Protein AF-A0A537RTJ3-F1 (afdb_monomer_lite)

Radius of gyration: 30.46 Å; chains: 1; bounding box: 44×110×59 Å

Sequence (152 aa):
MSVANNRLYDLPRIATVGRLAALASLPNLMLVGCVVVVVWLVFVPLSALLYNAFTEDTGFGPGALSLDNFIEAYSSWHIPGLLWNSVVFALGTALATF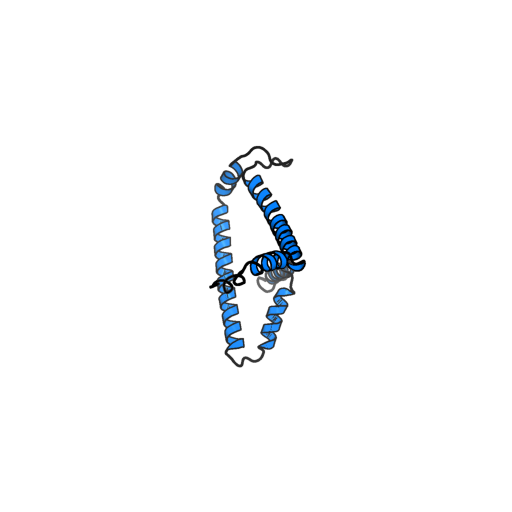VMGALVAWVVERTDAPGASLFHVMSLLSFAVPGLLMAMAWIFVFSPNIGWGNAA

Foldseek 3Di:
DDDDDDDDPPDPPPVVVVVVVVCVDPVNVVVVVVVVVVCCVVVVVVVVVVQQCQFDCPVVDGHDGHNVSVVVQVVDPCNVVVVVVVVCVVVVCVVVCCVVVVVLVCCLPVHPDPCSVVVVVVVVVVVVDDPVVVVVVVCQCCPCPRHPVPPD

pLDDT: mean 84.17, std 13.13, range [45.69, 98.25]

Secondary structure (DSSP, 8-state):
-----S-S---TTSHHHHHHHHHT-HHHHHHHHHHHHHHHHHHHHHHHHHHHHTEEE-SSSEEEE-SHHHHHHHH-TTHHHHHHHHHHHHHHHHHHHHHHHHHHHHHHHHS--TTHHHHHHHHHHHHHS-HHHHHHHHHHHT-TTT-SSS--

Structure (mmCIF, N/CA/C/O backbone):
data_AF-A0A537RTJ3-F1
#
_entry.id   AF-A0A537RTJ3-F1
#
loop_
_atom_site.group_PDB
_atom_site.id
_atom_site.type_symbol
_atom_site.label_atom_id
_atom_site.label_alt_id
_atom_site.label_comp_id
_atom_site.label_asym_id
_atom_site.label_entity_id
_atom_site.label_seq_id
_atom_site.pdbx_PDB_ins_code
_atom_site.Cartn_x
_atom_site.Cartn_y
_atom_site.Cartn_z
_atom_site.occupancy
_atom_site.B_iso_or_equiv
_atom_site.auth_seq_id
_atom_site.auth_comp_id
_atom_site.auth_asym_id
_atom_site.auth_atom_id
_atom_site.pdbx_PDB_model_num
ATOM 1 N N . MET A 1 1 ? -13.315 -80.757 -13.008 1.00 45.69 1 MET A N 1
ATOM 2 C CA . MET A 1 1 ? -12.483 -79.951 -13.932 1.00 45.69 1 MET A CA 1
ATOM 3 C C . MET A 1 1 ? -13.212 -78.649 -14.229 1.00 45.69 1 MET A C 1
ATOM 5 O O . MET A 1 1 ? -14.428 -78.696 -14.314 1.00 45.69 1 MET A O 1
ATOM 9 N N . SER A 1 2 ? -12.461 -77.549 -14.393 1.00 53.38 2 SER A N 1
ATOM 10 C CA . SER A 1 2 ? -12.899 -76.148 -14.587 1.00 53.38 2 SER A CA 1
ATOM 11 C C . SER A 1 2 ? -13.331 -75.470 -13.277 1.00 53.38 2 SER A C 1
ATOM 13 O O . SER A 1 2 ? -14.463 -75.611 -12.850 1.00 53.38 2 SER A O 1
ATOM 15 N N . VAL A 1 3 ? -12.473 -74.839 -12.467 1.00 65.31 3 VAL A N 1
ATOM 16 C CA . VAL A 1 3 ? -11.397 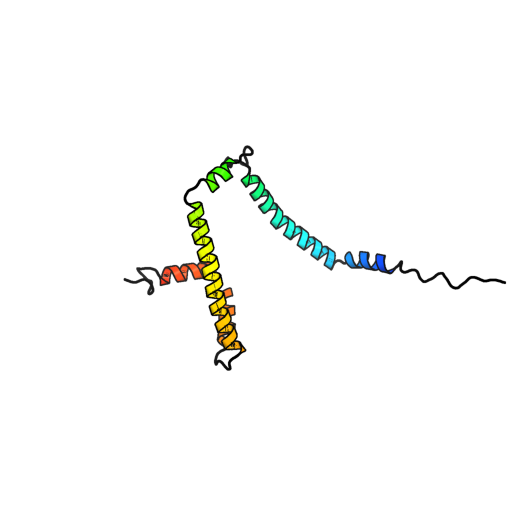-73.861 -12.738 1.00 65.31 3 VAL A CA 1
ATOM 17 C C . VAL A 1 3 ? -11.859 -72.743 -13.674 1.00 65.31 3 VAL A C 1
ATOM 19 O O . VAL A 1 3 ? -12.246 -73.007 -14.806 1.00 65.31 3 VAL A O 1
ATOM 22 N N . ALA A 1 4 ? -11.730 -71.515 -13.162 1.00 59.03 4 ALA A N 1
ATOM 23 C CA . ALA A 1 4 ? -11.862 -70.217 -13.823 1.00 59.03 4 ALA A CA 1
ATOM 24 C C . ALA A 1 4 ? -13.282 -69.655 -13.994 1.00 59.03 4 ALA A C 1
ATOM 26 O O . ALA A 1 4 ? -13.846 -69.706 -15.076 1.00 59.03 4 ALA A O 1
ATOM 27 N N . ASN A 1 5 ? -13.796 -68.981 -12.957 1.00 55.38 5 ASN A N 1
ATOM 28 C CA . ASN A 1 5 ? -14.427 -67.675 -13.188 1.00 55.38 5 ASN A CA 1
ATOM 29 C C . ASN A 1 5 ? -14.552 -66.852 -11.898 1.00 55.38 5 ASN A C 1
ATOM 31 O O . ASN A 1 5 ? -15.635 -66.661 -11.363 1.00 55.38 5 ASN A O 1
ATOM 35 N N . ASN A 1 6 ? -13.418 -66.392 -11.360 1.00 61.72 6 ASN A N 1
ATOM 36 C CA . ASN A 1 6 ? -13.421 -65.515 -10.183 1.00 61.72 6 ASN A CA 1
ATOM 37 C C . ASN A 1 6 ? -12.391 -64.372 -10.261 1.00 61.72 6 ASN A C 1
ATOM 39 O O . ASN A 1 6 ? -11.818 -64.010 -9.241 1.00 61.72 6 ASN A O 1
ATOM 43 N N . ARG A 1 7 ? -12.075 -63.838 -11.456 1.00 58.97 7 ARG A N 1
ATOM 44 C CA . ARG A 1 7 ? -11.031 -62.794 -11.611 1.00 58.97 7 ARG A CA 1
ATOM 45 C C . ARG A 1 7 ? -11.235 -61.784 -12.760 1.00 58.97 7 ARG A C 1
ATOM 47 O O . ARG A 1 7 ? -10.269 -61.499 -13.461 1.00 58.97 7 ARG A O 1
ATOM 54 N N . LEU A 1 8 ? -12.435 -61.247 -13.012 1.00 56.88 8 LEU A N 1
ATOM 55 C CA . LEU A 1 8 ? -12.611 -60.329 -14.162 1.00 56.88 8 LEU A CA 1
ATOM 56 C C . LEU A 1 8 ? -13.332 -58.990 -13.924 1.00 56.88 8 LEU A C 1
ATOM 58 O O . LEU A 1 8 ? -13.595 -58.303 -14.906 1.00 56.88 8 LEU A O 1
ATOM 62 N N . TYR A 1 9 ? -13.586 -58.536 -12.689 1.00 56.56 9 TYR A N 1
ATOM 63 C CA . TYR A 1 9 ? -14.259 -57.228 -12.504 1.00 56.56 9 TYR A CA 1
ATOM 64 C C . TYR A 1 9 ? -13.628 -56.260 -11.496 1.00 56.56 9 TYR A C 1
ATOM 66 O O . TYR A 1 9 ? -14.143 -55.156 -11.338 1.00 56.56 9 TYR A O 1
ATOM 74 N N . ASP A 1 10 ? -12.467 -56.578 -10.918 1.00 56.66 10 ASP A N 1
ATOM 75 C CA . ASP A 1 10 ? -11.647 -55.599 -10.184 1.00 56.66 10 ASP A CA 1
ATOM 76 C C . ASP A 1 10 ? -10.911 -54.652 -11.155 1.00 56.66 10 ASP A C 1
ATOM 78 O O . ASP A 1 10 ? -9.684 -54.545 -11.152 1.00 56.66 10 ASP A O 1
ATOM 82 N N . LEU A 1 11 ? -11.643 -53.978 -12.049 1.00 58.09 11 LEU A N 1
ATOM 83 C CA . LEU A 1 11 ? -11.075 -52.992 -12.968 1.00 58.09 11 LEU A CA 1
ATOM 84 C C . LEU A 1 11 ? -11.397 -51.567 -12.494 1.00 58.09 11 LEU A C 1
ATOM 86 O O . LEU A 1 11 ? -12.448 -51.027 -12.846 1.00 58.09 11 LEU A O 1
ATOM 90 N N . PRO A 1 12 ? -10.465 -50.881 -11.804 1.00 57.75 12 PRO A N 1
ATOM 91 C CA . PRO A 1 12 ? -10.572 -49.458 -11.473 1.00 57.75 12 PRO A CA 1
ATOM 92 C C . PRO A 1 12 ? -10.339 -48.561 -12.709 1.00 57.75 12 PRO A C 1
ATOM 94 O O . PRO A 1 12 ? -9.652 -47.546 -12.639 1.00 57.75 12 PRO A O 1
ATOM 97 N N . ARG A 1 13 ? -10.874 -48.930 -13.881 1.00 55.88 13 ARG A N 1
ATOM 98 C CA . ARG A 1 13 ? -10.638 -48.223 -15.156 1.00 55.88 13 ARG A CA 1
ATOM 99 C C . ARG A 1 13 ? -11.669 -47.131 -15.466 1.00 55.88 13 ARG A C 1
ATOM 101 O O . ARG A 1 13 ? -11.423 -46.316 -16.347 1.00 55.88 13 ARG A O 1
ATOM 108 N N . ILE A 1 14 ? -12.782 -47.069 -14.730 1.00 55.03 14 ILE A N 1
ATOM 109 C CA . ILE A 1 14 ? -13.884 -46.119 -14.993 1.00 55.03 14 ILE A CA 1
ATOM 110 C C . ILE A 1 14 ? -13.754 -44.821 -14.166 1.00 55.03 14 ILE A C 1
ATOM 112 O O . ILE A 1 14 ? -14.278 -43.777 -14.547 1.00 55.03 14 ILE A O 1
ATOM 116 N N . ALA A 1 15 ? -12.989 -44.833 -13.069 1.00 56.81 15 ALA A N 1
ATOM 117 C CA . ALA A 1 15 ? -12.853 -43.668 -12.188 1.00 56.81 15 ALA A CA 1
ATOM 118 C C . ALA A 1 15 ? -12.040 -42.513 -12.814 1.00 56.81 15 ALA A C 1
ATOM 120 O O . ALA A 1 15 ? -12.298 -41.342 -12.533 1.00 56.81 15 ALA A O 1
ATOM 121 N N . THR A 1 16 ? -11.070 -42.817 -13.681 1.00 57.44 16 THR A N 1
ATOM 122 C CA . THR A 1 16 ? -10.165 -41.810 -14.265 1.00 57.44 16 THR A CA 1
ATOM 123 C C . THR A 1 16 ? -10.837 -40.990 -15.369 1.00 57.44 16 THR A C 1
ATOM 125 O O . THR A 1 16 ? -10.643 -39.778 -15.441 1.00 57.44 16 THR A O 1
ATOM 128 N N . VAL A 1 17 ? -11.684 -41.623 -16.190 1.00 56.59 17 VAL A N 1
ATOM 129 C CA . VAL A 1 17 ? -12.424 -40.951 -17.276 1.00 56.59 17 VAL A CA 1
ATOM 130 C C . VAL A 1 17 ? -13.491 -40.013 -16.706 1.00 56.59 17 VAL A C 1
ATOM 132 O O . VAL A 1 17 ? -13.614 -38.876 -17.158 1.00 56.59 17 VAL A O 1
ATOM 135 N N . GLY A 1 18 ? -14.189 -40.436 -15.645 1.00 57.91 18 GLY A N 1
ATOM 136 C CA . GLY A 1 18 ? -15.152 -39.587 -14.936 1.00 57.91 18 GLY A CA 1
ATOM 137 C C . GLY A 1 18 ? -14.508 -38.359 -14.286 1.00 57.91 18 GLY A C 1
ATOM 138 O O . GLY A 1 18 ? -15.098 -37.285 -14.297 1.00 57.91 18 GLY A O 1
ATOM 139 N N . ARG A 1 19 ? -13.269 -38.476 -13.786 1.00 57.81 19 ARG A N 1
ATOM 140 C CA . ARG A 1 19 ? -12.515 -37.346 -13.218 1.00 57.81 19 ARG A CA 1
ATOM 141 C C . ARG A 1 19 ? -12.079 -36.329 -14.273 1.00 57.81 19 ARG A C 1
ATOM 143 O O . ARG A 1 19 ? -12.241 -35.141 -14.037 1.00 57.81 19 ARG A O 1
ATOM 150 N N . LEU A 1 20 ? -11.579 -36.762 -15.431 1.00 59.03 20 LEU A N 1
ATOM 151 C CA . LEU A 1 20 ? -11.186 -35.851 -16.520 1.00 59.03 20 LEU A CA 1
ATOM 152 C C . LEU A 1 20 ? -12.396 -35.148 -17.160 1.00 59.03 20 LEU A C 1
ATOM 154 O O . LEU A 1 20 ? -12.327 -33.959 -17.458 1.00 59.03 20 LEU A O 1
ATOM 158 N N . ALA A 1 21 ? -13.528 -35.845 -17.296 1.00 60.06 21 ALA A N 1
ATOM 159 C CA . ALA A 1 21 ? -14.779 -35.246 -17.763 1.00 60.06 21 ALA A CA 1
ATOM 160 C C . ALA A 1 21 ? -15.402 -34.291 -16.725 1.00 60.06 21 ALA A C 1
ATOM 162 O O . ALA A 1 21 ? -15.913 -33.237 -17.092 1.00 60.06 21 ALA A O 1
ATOM 163 N N . ALA A 1 22 ? -15.306 -34.606 -15.427 1.00 59.38 22 ALA A N 1
ATOM 164 C CA . ALA A 1 22 ? -15.715 -33.700 -14.350 1.00 59.38 22 ALA A CA 1
ATOM 165 C C . ALA A 1 22 ? -14.810 -32.455 -14.250 1.00 59.38 22 ALA A C 1
ATOM 167 O O . ALA A 1 22 ? -15.288 -31.363 -13.929 1.00 59.38 22 ALA A O 1
ATOM 168 N N . LEU A 1 23 ? -13.517 -32.592 -14.574 1.00 58.12 23 LEU A N 1
ATOM 169 C CA . LEU A 1 23 ? -12.586 -31.468 -14.705 1.00 58.12 23 LEU A CA 1
ATOM 170 C C . LEU A 1 23 ? -12.954 -30.552 -15.882 1.00 58.12 23 LEU A C 1
ATOM 172 O O . LEU A 1 23 ? -12.803 -29.343 -15.748 1.00 58.12 23 LEU A O 1
ATOM 176 N N . ALA A 1 24 ? -13.511 -31.093 -16.969 1.00 65.00 24 ALA A N 1
ATOM 177 C CA . ALA A 1 24 ? -14.029 -30.344 -18.120 1.00 65.00 24 ALA A CA 1
ATOM 178 C C . ALA A 1 24 ? -15.501 -29.901 -17.965 1.00 65.00 24 ALA A C 1
ATOM 180 O O . ALA A 1 24 ? -16.210 -29.700 -18.952 1.00 65.00 24 ALA A O 1
ATOM 181 N N . SER A 1 25 ? -15.985 -29.753 -16.730 1.00 80.19 25 SER A N 1
ATOM 182 C CA . SER A 1 25 ? -17.299 -29.161 -16.477 1.00 80.19 25 SER A CA 1
ATOM 183 C C . SER A 1 25 ? -17.326 -27.687 -16.919 1.00 80.19 25 SER A C 1
ATOM 185 O O . SER A 1 25 ? -16.338 -26.967 -16.777 1.00 80.19 25 SER A O 1
ATOM 187 N N . LEU A 1 26 ? -18.467 -27.220 -17.447 1.00 78.00 26 LEU A N 1
ATOM 188 C CA . LEU A 1 26 ? -18.688 -25.815 -17.835 1.00 78.00 26 LEU A CA 1
ATOM 189 C C . LEU A 1 26 ? -18.173 -24.784 -16.803 1.00 78.00 26 LEU A C 1
ATOM 191 O O . LEU A 1 26 ? -17.469 -23.863 -17.219 1.00 78.00 26 LEU A O 1
ATOM 195 N N . PRO A 1 27 ? -18.429 -24.922 -15.483 1.00 84.12 27 PRO A N 1
ATOM 196 C CA . PRO A 1 27 ? -17.885 -23.992 -14.491 1.00 84.12 27 PRO A CA 1
ATOM 197 C C . PRO A 1 27 ? -16.351 -23.986 -14.428 1.00 84.12 27 PRO A C 1
ATOM 199 O O . PRO A 1 27 ? -15.756 -22.919 -14.291 1.00 84.12 27 PRO A O 1
ATOM 202 N N . ASN A 1 28 ? -15.692 -25.137 -14.586 1.00 85.94 28 ASN A N 1
ATOM 203 C CA . ASN A 1 28 ? -14.230 -25.201 -14.596 1.00 85.94 28 ASN A CA 1
ATOM 204 C C . ASN A 1 28 ? -13.643 -24.551 -15.853 1.00 85.94 28 ASN A C 1
ATOM 206 O O . ASN A 1 28 ? -12.622 -23.877 -15.764 1.00 85.94 28 ASN A O 1
ATOM 210 N N . LEU A 1 29 ? -14.298 -24.696 -17.009 1.00 88.00 29 LEU A N 1
ATOM 211 C CA . LEU A 1 29 ? -13.884 -24.017 -18.242 1.00 88.00 29 LEU A CA 1
ATOM 212 C C . LEU A 1 29 ? -14.014 -22.493 -18.124 1.00 88.00 29 LEU A C 1
ATOM 214 O O . LEU A 1 29 ? -13.111 -21.772 -18.544 1.00 88.00 29 LEU A O 1
ATOM 218 N N . MET A 1 30 ? -15.093 -22.001 -17.507 1.00 90.38 30 MET A N 1
ATOM 219 C CA . MET A 1 30 ? -15.256 -20.570 -17.224 1.00 90.38 30 MET A CA 1
ATOM 220 C C . MET A 1 30 ? -14.181 -20.064 -16.260 1.00 90.38 30 MET A C 1
ATOM 222 O O . MET A 1 30 ? -13.587 -19.018 -16.506 1.00 90.38 30 MET A O 1
ATOM 226 N N . LEU A 1 31 ? -13.882 -20.822 -15.201 1.00 92.56 31 LEU A N 1
ATOM 227 C CA . LEU A 1 31 ? -12.837 -20.468 -14.242 1.00 92.56 31 LEU A CA 1
ATOM 228 C C . LEU A 1 31 ? -11.457 -20.420 -14.907 1.00 92.56 31 LEU A C 1
ATOM 230 O O . LEU A 1 31 ? -10.727 -19.451 -14.715 1.00 92.56 31 LEU A O 1
ATOM 234 N N . VAL A 1 32 ? -11.121 -21.412 -15.735 1.00 93.94 32 VAL A N 1
ATOM 235 C CA . VAL A 1 32 ? -9.875 -21.418 -16.516 1.00 93.94 32 VAL A CA 1
ATOM 236 C C . VAL A 1 32 ? -9.824 -20.217 -17.461 1.00 93.94 32 VAL A C 1
ATOM 238 O O . VAL A 1 32 ? -8.801 -19.541 -17.510 1.00 93.94 32 VAL A O 1
ATOM 241 N N . GLY A 1 33 ? -10.922 -19.895 -18.150 1.00 94.88 33 GLY A N 1
ATOM 242 C CA . GLY A 1 33 ? -11.018 -18.703 -18.995 1.00 94.88 33 GLY A CA 1
ATOM 243 C C . GLY A 1 33 ? -10.755 -17.407 -18.222 1.00 94.88 33 GLY A C 1
ATOM 244 O O . GLY A 1 33 ? -9.924 -16.603 -18.641 1.00 94.88 33 GLY A O 1
ATOM 245 N N . CYS A 1 34 ? -11.388 -17.231 -17.058 1.00 95.31 34 CYS A N 1
ATOM 246 C CA . CYS A 1 34 ? -11.155 -16.081 -16.181 1.00 95.31 34 CYS A CA 1
ATOM 247 C C . CYS A 1 34 ? -9.692 -15.988 -15.736 1.00 95.31 34 CYS A C 1
ATOM 249 O O . CYS A 1 34 ? -9.099 -14.914 -15.802 1.00 95.31 34 CYS A O 1
ATOM 251 N N . VAL A 1 35 ? -9.089 -17.107 -15.323 1.00 95.94 35 VAL A N 1
ATOM 252 C CA . VAL A 1 35 ? -7.676 -17.148 -14.923 1.00 95.94 35 VAL A CA 1
ATOM 253 C C . VAL A 1 35 ? -6.772 -16.768 -16.093 1.00 95.94 35 VAL A C 1
ATOM 255 O O . VAL A 1 35 ? -5.875 -15.953 -15.910 1.00 95.94 35 VAL A O 1
ATOM 258 N N . VAL A 1 36 ? -7.023 -17.285 -17.298 1.00 96.56 36 VAL A N 1
ATOM 259 C CA . VAL A 1 36 ? -6.243 -16.940 -18.498 1.00 96.56 36 VAL A CA 1
ATOM 260 C C . VAL A 1 36 ? -6.334 -15.448 -18.807 1.00 96.56 36 VAL A C 1
ATOM 262 O O . VAL A 1 36 ? -5.307 -14.826 -19.063 1.00 96.56 36 VAL A O 1
ATOM 265 N N . VAL A 1 37 ? -7.529 -14.853 -18.738 1.00 96.88 37 VAL A N 1
ATOM 266 C CA . VAL A 1 37 ? -7.712 -13.410 -18.962 1.00 96.88 37 VAL A CA 1
ATOM 267 C C . VAL A 1 37 ? -6.971 -12.591 -17.906 1.00 96.88 37 VAL A C 1
ATOM 269 O O . VAL A 1 37 ? -6.260 -11.656 -18.258 1.00 96.88 37 VAL A O 1
ATOM 272 N N . VAL A 1 38 ? -7.081 -12.953 -16.625 1.00 96.75 38 VAL A N 1
ATOM 273 C CA . VAL A 1 38 ? -6.364 -12.268 -15.534 1.00 96.75 38 VAL A CA 1
ATOM 274 C C . VAL A 1 38 ? -4.853 -12.369 -15.726 1.00 96.75 38 VAL A C 1
ATOM 276 O O . VAL A 1 38 ? -4.154 -11.362 -15.646 1.00 96.75 38 VAL A O 1
ATOM 279 N N . VAL A 1 39 ? -4.345 -13.566 -16.027 1.00 96.56 39 VAL A N 1
ATOM 280 C CA . VAL A 1 39 ? -2.920 -13.791 -16.300 1.00 96.56 39 VAL A CA 1
ATOM 281 C C . VAL A 1 39 ? -2.473 -12.945 -17.485 1.00 96.56 39 VAL A C 1
ATOM 283 O O . VAL A 1 39 ? -1.447 -12.282 -17.390 1.00 96.56 39 VAL A O 1
ATOM 286 N N . TRP A 1 40 ? -3.248 -12.904 -18.568 1.00 96.50 40 TRP A N 1
ATOM 287 C CA . TRP A 1 40 ? -2.940 -12.093 -19.743 1.00 96.50 40 TRP A CA 1
ATOM 288 C C . TRP A 1 40 ? -2.894 -10.592 -19.416 1.00 96.50 40 TRP A C 1
ATOM 290 O O . TRP A 1 40 ? -1.919 -9.924 -19.760 1.00 96.50 40 TRP A O 1
ATOM 300 N N . LEU A 1 41 ? -3.881 -10.078 -18.675 1.00 96.44 41 LEU A N 1
ATOM 301 C CA . LEU A 1 41 ? -3.937 -8.675 -18.246 1.00 96.44 41 LEU A CA 1
ATOM 302 C C . LEU A 1 41 ? -2.762 -8.270 -17.349 1.00 96.44 41 LEU A C 1
ATOM 304 O O . LEU A 1 41 ? -2.384 -7.104 -17.345 1.00 96.44 41 LEU A O 1
ATOM 308 N N . VAL A 1 42 ? -2.186 -9.210 -16.599 1.00 96.19 42 VAL A N 1
ATOM 309 C CA . VAL A 1 42 ? -1.005 -8.969 -15.758 1.00 96.19 42 VAL A CA 1
ATOM 310 C C . VAL A 1 42 ? 0.288 -9.113 -16.562 1.00 96.19 42 VAL A C 1
ATOM 312 O O . VAL A 1 42 ? 1.176 -8.269 -16.471 1.00 96.19 42 VAL A O 1
ATOM 315 N N . PHE A 1 43 ? 0.410 -10.160 -17.377 1.00 96.19 43 PHE A N 1
ATOM 316 C CA . PHE A 1 43 ? 1.646 -10.454 -18.101 1.00 96.19 43 PHE A CA 1
ATOM 317 C C . PHE A 1 43 ? 1.957 -9.440 -19.196 1.00 96.19 43 PHE A C 1
ATOM 319 O O . PHE A 1 43 ? 3.124 -9.104 -19.378 1.00 96.19 43 PHE A O 1
ATOM 326 N N . VAL A 1 44 ? 0.949 -8.934 -19.910 1.00 94.62 44 VAL A N 1
ATOM 327 C CA . VAL A 1 44 ? 1.159 -7.946 -20.979 1.00 94.62 44 VAL A CA 1
ATOM 328 C C . VAL A 1 44 ? 1.868 -6.684 -20.461 1.00 94.62 44 VAL A C 1
ATOM 330 O O . VAL A 1 44 ? 2.967 -6.405 -20.946 1.00 94.62 44 VAL A O 1
ATOM 333 N N . PRO A 1 45 ? 1.347 -5.944 -19.462 1.00 94.19 45 PRO A N 1
ATOM 334 C CA . PRO A 1 45 ? 2.018 -4.743 -18.969 1.00 94.19 45 PRO A CA 1
ATOM 335 C C . PRO A 1 45 ? 3.352 -5.049 -18.285 1.00 94.19 45 PRO A C 1
ATOM 337 O O . PRO A 1 45 ? 4.287 -4.269 -18.431 1.00 94.19 45 PRO A O 1
ATOM 340 N N . LEU A 1 46 ? 3.490 -6.188 -17.594 1.00 94.69 46 LEU A N 1
ATOM 341 C CA . LEU A 1 46 ? 4.772 -6.581 -16.998 1.00 94.69 46 LEU A CA 1
ATOM 342 C C . LEU A 1 46 ? 5.838 -6.866 -18.059 1.00 94.69 46 LEU A C 1
ATOM 344 O O . LEU A 1 46 ? 6.983 -6.452 -17.899 1.00 94.69 46 LEU A O 1
ATOM 348 N N . SER A 1 47 ? 5.469 -7.537 -19.152 1.00 92.06 47 SER A N 1
ATOM 349 C CA . SER A 1 47 ? 6.384 -7.792 -20.266 1.00 92.06 47 SER A CA 1
ATOM 350 C C . SER A 1 47 ? 6.790 -6.498 -20.970 1.00 92.06 47 SER A C 1
ATOM 352 O O . SER A 1 47 ? 7.966 -6.323 -21.274 1.00 92.06 47 SER A O 1
ATOM 354 N N . ALA A 1 48 ? 5.854 -5.560 -21.146 1.00 89.19 48 ALA A N 1
ATOM 355 C CA . ALA A 1 48 ? 6.142 -4.240 -21.690 1.00 89.19 48 ALA A CA 1
ATOM 356 C C . ALA A 1 48 ? 7.070 -3.444 -20.762 1.00 89.19 48 ALA A C 1
ATOM 358 O O . ALA A 1 48 ? 8.036 -2.851 -21.228 1.00 89.19 48 ALA A O 1
ATOM 359 N N . LEU A 1 49 ? 6.826 -3.460 -19.449 1.00 90.25 49 LEU A N 1
ATOM 360 C CA . LEU A 1 49 ? 7.686 -2.803 -18.463 1.00 90.25 49 LEU A CA 1
ATOM 361 C C . LEU A 1 49 ? 9.101 -3.388 -18.479 1.00 90.25 49 LEU A C 1
ATOM 363 O O . LEU A 1 49 ? 10.071 -2.637 -18.503 1.00 90.25 49 LEU A O 1
ATOM 367 N N . LEU A 1 50 ? 9.223 -4.717 -18.525 1.00 90.00 50 LEU A N 1
ATOM 368 C CA . LEU A 1 50 ? 10.517 -5.391 -18.598 1.00 90.00 50 LEU A CA 1
ATOM 369 C C . LEU A 1 50 ? 11.250 -5.062 -19.902 1.00 90.00 50 LEU A C 1
ATOM 371 O O . LEU A 1 50 ? 12.441 -4.784 -19.876 1.00 90.00 50 LEU A O 1
ATOM 375 N N . TYR A 1 51 ? 10.546 -5.067 -21.032 1.00 88.38 51 TYR A N 1
ATOM 376 C CA . TYR A 1 51 ? 11.131 -4.749 -22.331 1.00 88.38 51 TYR A CA 1
ATOM 377 C C . TYR A 1 51 ? 11.621 -3.296 -22.402 1.00 88.38 51 TYR A C 1
ATOM 379 O O . TYR A 1 51 ? 12.751 -3.049 -22.822 1.00 88.38 51 TYR A O 1
ATOM 387 N N . ASN A 1 52 ? 10.817 -2.346 -21.915 1.00 87.12 52 ASN A N 1
ATOM 388 C CA . ASN A 1 52 ? 11.202 -0.936 -21.851 1.00 87.12 52 ASN A CA 1
ATOM 389 C C . ASN A 1 52 ? 12.361 -0.691 -20.875 1.00 87.12 52 ASN A C 1
ATOM 391 O O . ASN A 1 52 ? 13.173 0.191 -21.118 1.00 87.12 52 ASN A O 1
ATOM 395 N N . ALA A 1 53 ? 12.508 -1.491 -19.814 1.00 87.62 53 ALA A N 1
ATOM 396 C CA . ALA A 1 53 ? 13.641 -1.350 -18.898 1.00 87.62 53 ALA A CA 1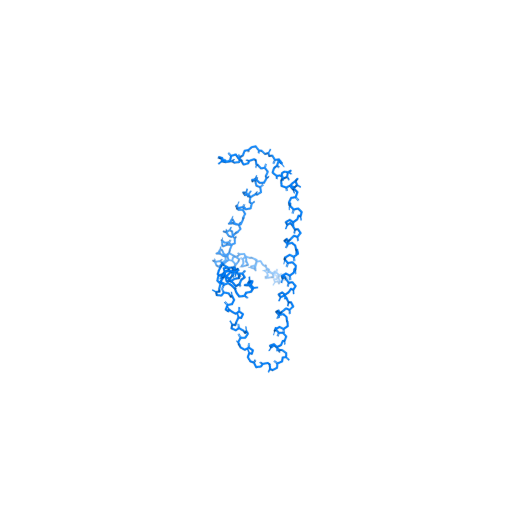
ATOM 397 C C . ALA A 1 53 ? 15.000 -1.523 -19.605 1.00 87.62 53 ALA A C 1
ATOM 399 O O . ALA A 1 53 ? 15.961 -0.842 -19.258 1.00 87.62 53 ALA A O 1
ATOM 400 N N . PHE A 1 54 ? 15.067 -2.395 -20.617 1.00 89.00 54 PHE A N 1
ATOM 401 C CA . PHE A 1 54 ? 16.280 -2.667 -21.399 1.00 89.00 54 PHE A CA 1
ATOM 402 C C . PHE A 1 54 ? 16.350 -1.910 -22.724 1.00 89.00 54 PHE A C 1
ATOM 404 O O . PHE A 1 54 ? 17.237 -2.198 -23.521 1.00 89.00 54 PHE A O 1
ATOM 411 N N . THR A 1 55 ? 15.422 -0.998 -23.001 1.00 86.38 55 THR A N 1
ATOM 412 C CA . THR A 1 55 ? 15.347 -0.325 -24.299 1.00 86.38 55 THR A CA 1
ATOM 413 C C . THR A 1 55 ? 15.375 1.187 -24.116 1.00 86.38 55 THR A C 1
ATOM 415 O O . THR A 1 55 ? 14.770 1.711 -23.185 1.00 86.38 55 THR A O 1
ATOM 418 N N . GLU A 1 56 ? 16.076 1.900 -24.994 1.00 81.19 56 GLU A N 1
ATOM 419 C CA . GLU A 1 56 ? 16.052 3.366 -24.990 1.00 81.19 56 GLU A CA 1
ATOM 420 C C . GLU A 1 56 ? 14.654 3.887 -25.339 1.00 81.19 56 GLU A C 1
ATOM 422 O O . GLU A 1 56 ? 14.030 3.431 -26.304 1.00 81.19 56 GLU A O 1
ATOM 427 N N . ASP A 1 57 ? 14.166 4.864 -24.574 1.00 77.06 57 ASP A N 1
ATOM 428 C CA . ASP A 1 57 ? 12.919 5.551 -24.899 1.00 77.06 57 ASP A CA 1
ATOM 429 C C . ASP A 1 57 ? 13.198 6.674 -25.903 1.00 77.06 57 ASP A C 1
ATOM 431 O O . ASP A 1 57 ? 13.724 7.735 -25.565 1.00 77.06 57 ASP A O 1
ATOM 435 N N . THR A 1 58 ? 12.861 6.430 -27.169 1.00 73.88 58 THR A N 1
ATOM 436 C CA . THR A 1 58 ? 13.046 7.418 -28.243 1.00 73.88 58 THR A CA 1
ATOM 437 C C . THR A 1 58 ? 11.828 8.331 -28.427 1.00 73.88 58 THR A C 1
ATOM 439 O O . THR A 1 58 ? 11.799 9.138 -29.357 1.00 73.88 58 THR A O 1
ATOM 442 N N . GLY A 1 59 ? 10.783 8.197 -27.597 1.00 69.81 59 GLY A N 1
ATOM 443 C CA . GLY A 1 59 ? 9.519 8.941 -27.706 1.00 69.81 59 GLY A CA 1
ATOM 444 C C . GLY A 1 59 ? 8.607 8.511 -28.868 1.00 69.81 59 GLY A C 1
ATOM 445 O O . GLY A 1 59 ? 7.399 8.727 -28.810 1.00 69.81 59 GLY A O 1
ATOM 446 N N . PHE A 1 60 ? 9.151 7.856 -29.900 1.00 72.25 60 PHE A N 1
ATOM 447 C CA . PHE A 1 60 ? 8.402 7.248 -31.014 1.00 72.25 60 PHE A CA 1
ATOM 448 C C . PHE A 1 60 ? 8.288 5.722 -30.904 1.00 72.25 60 PHE A C 1
ATOM 450 O O . PHE A 1 60 ? 7.614 5.085 -31.716 1.00 72.25 60 PHE A O 1
ATOM 457 N N . GLY A 1 61 ? 8.934 5.137 -29.898 1.00 70.88 61 GLY A N 1
ATOM 458 C CA . GLY A 1 61 ? 8.914 3.715 -29.612 1.00 70.88 61 GLY A CA 1
ATOM 459 C C . GLY A 1 61 ? 10.207 3.231 -28.953 1.00 70.88 61 GLY A C 1
ATOM 460 O O . GLY A 1 61 ? 11.131 4.018 -28.726 1.00 70.88 61 GLY A O 1
ATOM 461 N N . PRO A 1 62 ? 10.276 1.926 -28.660 1.00 73.81 62 PRO A N 1
ATOM 462 C CA . PRO A 1 62 ? 11.458 1.294 -28.092 1.00 73.81 62 PRO A CA 1
ATOM 463 C C . PRO A 1 62 ? 12.616 1.341 -29.107 1.00 73.81 62 PRO A C 1
ATOM 465 O O . PRO A 1 62 ? 12.484 0.834 -30.222 1.00 73.81 62 PRO A O 1
ATOM 468 N N . GLY A 1 63 ? 13.716 1.999 -28.738 1.00 76.19 63 GLY A N 1
ATOM 469 C CA . GLY A 1 63 ? 14.954 2.106 -29.512 1.00 76.19 63 GLY A CA 1
ATOM 470 C C . GLY A 1 63 ? 15.861 0.873 -29.421 1.00 76.19 63 GLY A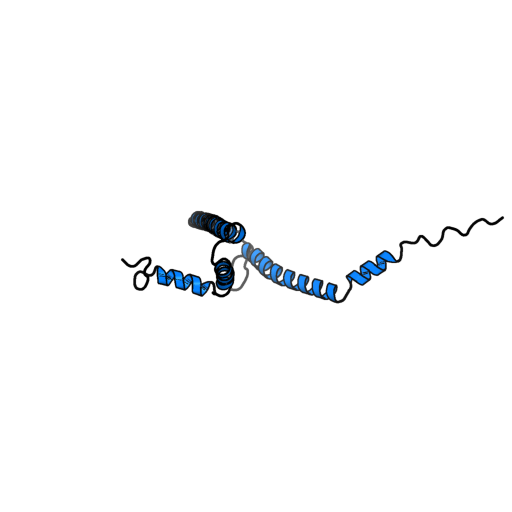 C 1
ATOM 471 O O . GLY A 1 63 ? 15.406 -0.271 -29.418 1.00 76.19 63 GLY A O 1
ATOM 472 N N . ALA A 1 64 ? 17.177 1.093 -29.392 1.00 82.31 64 ALA A N 1
ATOM 473 C CA . ALA A 1 64 ? 18.148 0.013 -29.227 1.00 82.31 64 ALA A CA 1
ATOM 474 C C . ALA A 1 64 ? 18.115 -0.556 -27.799 1.00 82.31 64 ALA A C 1
ATOM 476 O O . ALA A 1 64 ? 17.726 0.128 -26.850 1.00 82.31 64 ALA A O 1
ATOM 477 N N . LEU A 1 65 ? 18.548 -1.813 -27.646 1.00 84.31 65 LEU A N 1
ATOM 478 C CA . LEU A 1 65 ? 18.751 -2.388 -26.320 1.00 84.31 65 LEU A CA 1
ATOM 479 C C . LEU A 1 65 ? 19.913 -1.663 -25.629 1.00 84.31 65 LEU A C 1
ATOM 481 O O . LEU A 1 65 ? 21.033 -1.683 -26.140 1.00 84.31 65 LEU A O 1
ATOM 485 N N . SER A 1 66 ? 19.646 -1.062 -24.471 1.00 85.06 66 SER A N 1
ATOM 486 C CA . SER A 1 66 ? 20.617 -0.309 -23.679 1.00 85.06 66 SER A CA 1
ATOM 487 C C . SER A 1 66 ? 20.464 -0.597 -22.184 1.00 85.06 66 SER A C 1
ATOM 489 O O . SER A 1 66 ? 19.388 -0.931 -21.685 1.00 85.06 66 SER A O 1
ATOM 491 N N . LEU A 1 67 ? 21.576 -0.473 -21.459 1.00 85.56 67 LEU A N 1
ATOM 492 C CA . LEU A 1 67 ? 21.628 -0.535 -19.995 1.00 85.56 67 LEU A CA 1
ATOM 493 C C . LEU A 1 67 ? 21.683 0.859 -19.357 1.00 85.56 67 LEU A C 1
ATOM 495 O O . LEU A 1 67 ? 21.740 0.964 -18.130 1.00 85.56 67 LEU A O 1
ATOM 499 N N . ASP A 1 68 ? 21.635 1.917 -20.166 1.00 84.25 68 ASP A N 1
ATOM 500 C CA . ASP A 1 68 ? 21.778 3.296 -19.701 1.00 84.25 68 ASP A CA 1
ATOM 501 C C . ASP A 1 68 ? 20.661 3.689 -18.731 1.00 84.25 68 ASP A C 1
ATOM 503 O O . ASP A 1 68 ? 20.943 4.327 -17.721 1.00 84.25 68 ASP A O 1
ATOM 507 N N . ASN A 1 69 ? 19.439 3.179 -18.928 1.00 84.50 69 ASN A N 1
ATOM 508 C CA . ASN A 1 69 ? 18.323 3.352 -17.990 1.00 84.50 69 ASN A CA 1
ATOM 509 C C . ASN A 1 69 ? 18.675 2.886 -16.565 1.00 84.50 69 ASN A C 1
ATOM 511 O O . ASN A 1 69 ? 18.304 3.527 -15.584 1.00 84.50 69 ASN A O 1
ATOM 515 N N . PHE A 1 70 ? 19.403 1.771 -16.428 1.00 84.94 70 PHE A N 1
ATOM 516 C CA . PHE A 1 70 ? 19.831 1.265 -15.121 1.00 84.94 70 PHE A CA 1
ATOM 517 C C . PHE A 1 70 ? 20.965 2.112 -14.546 1.00 84.94 70 PHE A C 1
ATOM 519 O O . PHE A 1 70 ? 20.961 2.420 -13.356 1.00 84.94 70 PHE A O 1
ATOM 526 N N . ILE A 1 71 ? 21.933 2.507 -15.376 1.00 85.44 71 ILE A N 1
ATOM 527 C CA . ILE A 1 71 ? 23.054 3.344 -14.937 1.00 85.44 71 ILE A CA 1
ATOM 528 C C . ILE A 1 71 ? 22.535 4.700 -14.463 1.00 85.44 71 ILE A C 1
ATOM 530 O O . ILE A 1 71 ? 22.906 5.133 -13.376 1.00 85.44 71 ILE A O 1
ATOM 534 N N . GLU A 1 72 ? 21.648 5.343 -15.213 1.00 84.56 72 GLU A N 1
ATOM 535 C CA . GLU A 1 72 ? 21.024 6.612 -14.841 1.00 84.56 72 GLU A CA 1
ATOM 536 C C . GLU A 1 72 ? 20.179 6.467 -13.570 1.00 84.56 72 GLU A C 1
ATOM 538 O O . GLU A 1 72 ? 20.343 7.244 -12.622 1.00 84.56 72 GLU A O 1
ATOM 543 N N . ALA A 1 73 ? 19.348 5.421 -13.496 1.00 83.00 73 ALA A N 1
ATOM 544 C CA . ALA A 1 73 ? 18.526 5.155 -12.322 1.00 83.00 73 ALA A CA 1
ATOM 545 C C . ALA A 1 73 ? 19.369 4.941 -11.059 1.00 83.00 73 ALA A C 1
ATOM 547 O O . ALA A 1 73 ? 19.035 5.487 -10.017 1.00 83.00 73 ALA A O 1
ATOM 548 N N . TYR A 1 74 ? 20.467 4.187 -11.111 1.00 83.25 74 TYR A N 1
ATOM 549 C CA . TYR A 1 74 ? 21.257 3.874 -9.912 1.00 83.25 74 TYR A CA 1
ATOM 550 C C . TYR A 1 74 ? 22.409 4.850 -9.633 1.00 83.25 74 TYR A C 1
ATOM 552 O O . TYR A 1 74 ? 22.907 4.880 -8.509 1.00 83.25 74 TYR A O 1
ATOM 560 N N . SER A 1 75 ? 22.812 5.677 -10.602 1.00 85.81 75 SER A N 1
ATOM 561 C CA . SER A 1 75 ? 23.828 6.727 -10.402 1.00 85.81 75 SER A CA 1
ATOM 562 C C . SER A 1 75 ? 23.242 8.021 -9.831 1.00 85.81 75 SER A C 1
ATOM 564 O O . SER A 1 75 ? 23.986 8.905 -9.404 1.00 85.81 75 SER A O 1
ATOM 566 N N . SER A 1 76 ? 21.913 8.153 -9.801 1.00 82.94 76 SER A N 1
ATOM 567 C CA . SER A 1 76 ? 21.247 9.321 -9.230 1.00 82.94 76 SER A CA 1
ATOM 568 C C . SER A 1 76 ? 21.406 9.383 -7.707 1.00 82.94 76 SER A C 1
ATOM 570 O O . SER A 1 76 ? 20.957 8.509 -6.964 1.00 82.94 76 SER A O 1
ATOM 572 N N . TRP A 1 77 ? 21.981 10.488 -7.226 1.00 82.88 77 TRP A N 1
ATOM 573 C CA . TRP A 1 77 ? 22.217 10.758 -5.802 1.00 82.88 77 TRP A CA 1
ATOM 574 C C . TRP A 1 77 ? 20.942 10.752 -4.935 1.00 82.88 77 TRP A C 1
ATOM 576 O O . TRP A 1 77 ? 21.002 10.520 -3.729 1.00 82.88 77 TRP A O 1
ATOM 586 N N . HIS A 1 78 ? 19.770 10.986 -5.530 1.00 84.56 78 HIS A N 1
ATOM 587 C CA . HIS A 1 78 ? 18.504 11.090 -4.795 1.00 84.56 78 HIS A CA 1
ATOM 588 C C . HIS A 1 78 ? 17.891 9.731 -4.436 1.00 84.56 78 HIS A C 1
ATOM 590 O O . HIS A 1 78 ? 17.102 9.637 -3.495 1.00 84.56 78 HIS A O 1
ATOM 596 N N . ILE A 1 79 ? 18.242 8.672 -5.166 1.00 87.25 79 ILE A N 1
ATOM 597 C CA . ILE A 1 79 ? 17.570 7.370 -5.073 1.00 87.25 79 ILE A CA 1
ATOM 598 C C . ILE A 1 79 ? 17.748 6.707 -3.703 1.00 87.25 79 ILE A C 1
ATOM 600 O O . ILE A 1 79 ? 16.740 6.281 -3.137 1.00 87.25 79 ILE A O 1
ATOM 604 N N . PRO A 1 80 ? 18.947 6.688 -3.087 1.00 87.00 80 PRO A N 1
ATOM 605 C CA . PRO A 1 80 ? 19.105 6.150 -1.737 1.00 87.00 80 PRO A CA 1
ATOM 606 C C . PRO A 1 80 ? 18.235 6.868 -0.695 1.00 87.00 80 PRO A C 1
ATOM 608 O O . PRO A 1 80 ? 17.631 6.217 0.156 1.00 87.00 80 PRO A O 1
ATOM 611 N N . GLY A 1 81 ? 18.119 8.199 -0.783 1.00 90.06 81 GLY A N 1
ATOM 612 C CA . GLY A 1 81 ? 17.282 8.992 0.124 1.00 90.06 81 GLY A CA 1
ATOM 613 C C . GLY A 1 81 ? 15.788 8.711 -0.050 1.00 90.06 81 GLY A C 1
ATOM 614 O O . GLY A 1 81 ? 15.066 8.546 0.932 1.00 90.06 81 GLY A O 1
ATOM 615 N N . LEU A 1 82 ? 15.325 8.588 -1.297 1.00 91.50 82 LEU A N 1
ATOM 616 C CA . LEU A 1 82 ? 13.936 8.237 -1.612 1.00 91.50 82 LEU A CA 1
ATOM 617 C C . LEU A 1 82 ? 13.579 6.823 -1.139 1.00 91.50 82 LEU A C 1
ATOM 619 O O . LEU A 1 82 ? 12.506 6.616 -0.562 1.00 91.50 82 LEU A O 1
ATOM 623 N N . LEU A 1 83 ? 14.486 5.861 -1.335 1.00 92.56 83 LEU A N 1
ATOM 624 C CA . LEU A 1 83 ? 14.320 4.491 -0.850 1.00 92.56 83 LEU A CA 1
ATOM 625 C C . LEU A 1 83 ? 14.247 4.457 0.675 1.00 92.56 83 LEU A C 1
ATOM 627 O O . LEU A 1 83 ? 13.338 3.841 1.227 1.00 92.56 83 LEU A O 1
ATOM 631 N N . TRP A 1 84 ? 15.151 5.164 1.355 1.00 94.88 84 TRP A N 1
ATOM 632 C CA . TRP A 1 84 ? 15.146 5.240 2.812 1.00 94.88 84 TRP A CA 1
ATOM 633 C C . TRP A 1 84 ? 13.847 5.841 3.353 1.00 94.88 84 TRP A C 1
ATOM 635 O O . TRP A 1 84 ? 13.208 5.241 4.217 1.00 94.88 84 TRP A O 1
ATOM 645 N N . ASN A 1 85 ? 13.401 6.968 2.795 1.00 95.75 85 ASN A N 1
ATOM 646 C CA . ASN A 1 85 ? 12.136 7.591 3.183 1.00 95.75 85 ASN A CA 1
ATOM 647 C C . ASN A 1 85 ? 10.951 6.643 2.981 1.00 95.75 85 ASN A C 1
ATOM 649 O O . ASN A 1 85 ? 10.093 6.546 3.854 1.00 95.75 85 ASN A O 1
ATOM 653 N N . SER A 1 86 ? 10.923 5.906 1.869 1.00 96.31 86 SER A N 1
ATOM 654 C CA . SER A 1 86 ? 9.859 4.941 1.573 1.00 96.31 86 SER A CA 1
ATOM 655 C C . SER A 1 86 ? 9.850 3.775 2.560 1.00 96.31 86 SER A C 1
ATOM 657 O O . SER A 1 86 ? 8.788 3.390 3.044 1.00 96.31 86 SER A O 1
ATOM 659 N N . VAL A 1 87 ? 11.024 3.236 2.903 1.00 97.25 87 VAL A N 1
ATOM 660 C CA . VAL A 1 87 ? 11.162 2.145 3.882 1.00 97.25 87 VAL A CA 1
ATOM 661 C C . VAL A 1 87 ? 10.732 2.605 5.270 1.00 97.25 87 VAL A C 1
ATOM 663 O O . VAL A 1 87 ? 9.921 1.938 5.911 1.00 97.25 87 VAL A O 1
ATOM 666 N N . VAL A 1 88 ? 11.231 3.755 5.726 1.00 97.81 88 VAL A N 1
ATOM 667 C CA . VAL A 1 88 ? 10.871 4.319 7.034 1.00 97.81 88 VAL A CA 1
ATOM 668 C C . VAL A 1 88 ? 9.377 4.622 7.093 1.00 97.81 88 VAL A C 1
ATOM 670 O O . VAL A 1 88 ? 8.725 4.280 8.078 1.00 97.81 88 VAL A O 1
ATOM 673 N N . PHE A 1 89 ? 8.814 5.198 6.032 1.00 97.00 89 PHE A N 1
ATOM 674 C CA . PHE A 1 89 ? 7.384 5.467 5.941 1.00 97.00 89 PHE A CA 1
ATOM 675 C C . PHE A 1 89 ? 6.556 4.178 5.977 1.00 97.00 89 PHE A C 1
ATOM 677 O O . PHE A 1 89 ? 5.634 4.068 6.784 1.00 97.00 89 PHE A O 1
ATOM 684 N N . ALA A 1 90 ? 6.889 3.176 5.161 1.00 97.62 90 ALA A N 1
ATOM 685 C CA . ALA A 1 90 ? 6.155 1.913 5.105 1.00 97.62 90 ALA A CA 1
ATOM 686 C C . ALA A 1 90 ? 6.213 1.151 6.438 1.00 97.62 90 ALA A C 1
ATOM 688 O O . ALA A 1 90 ? 5.184 0.712 6.946 1.00 97.62 90 ALA A O 1
ATOM 689 N N . LEU A 1 91 ? 7.397 1.035 7.045 1.00 98.00 91 LEU A N 1
ATOM 690 C CA . LEU A 1 91 ? 7.556 0.357 8.333 1.00 98.00 91 LEU A CA 1
ATOM 691 C C . LEU A 1 91 ? 6.899 1.134 9.474 1.00 98.00 91 LEU A C 1
ATOM 693 O O . LEU A 1 91 ? 6.214 0.539 10.304 1.00 98.00 91 LEU A O 1
ATOM 697 N N . GLY A 1 92 ? 7.075 2.456 9.506 1.00 97.88 92 GLY A N 1
ATOM 698 C CA . GLY A 1 92 ? 6.478 3.316 10.522 1.00 97.88 92 GLY A CA 1
ATOM 699 C C . GLY A 1 92 ? 4.953 3.270 10.480 1.00 97.88 92 GLY A C 1
ATOM 700 O O . GLY A 1 92 ? 4.313 3.071 11.512 1.00 97.88 92 GLY A O 1
ATOM 701 N N . THR A 1 93 ? 4.364 3.379 9.287 1.00 96.88 93 THR A N 1
ATOM 702 C CA . THR A 1 93 ? 2.908 3.286 9.103 1.00 96.88 93 THR A CA 1
ATOM 703 C C . THR A 1 93 ? 2.383 1.891 9.425 1.00 96.88 93 THR A C 1
ATOM 705 O O . THR A 1 93 ? 1.398 1.782 10.155 1.00 96.88 93 THR A O 1
ATOM 708 N N . ALA A 1 94 ? 3.043 0.822 8.971 1.00 97.69 94 ALA A N 1
ATOM 709 C CA . ALA A 1 94 ? 2.642 -0.550 9.282 1.00 97.69 94 ALA A CA 1
ATOM 710 C C . ALA A 1 94 ? 2.666 -0.826 10.791 1.00 97.69 94 ALA A C 1
ATOM 712 O O . ALA A 1 94 ? 1.695 -1.345 11.336 1.00 97.69 94 ALA A O 1
ATOM 713 N N . LEU A 1 95 ? 3.733 -0.429 11.490 1.00 98.25 95 LEU A N 1
ATOM 714 C CA . LEU A 1 95 ? 3.841 -0.626 12.934 1.00 98.25 95 LEU A CA 1
ATOM 715 C C . LEU A 1 95 ? 2.798 0.200 13.696 1.00 98.25 95 LEU A C 1
ATOM 717 O O . LEU A 1 95 ? 2.106 -0.335 14.560 1.00 98.25 95 LEU A O 1
ATOM 721 N N . ALA A 1 96 ? 2.656 1.485 13.366 1.00 97.44 96 ALA A N 1
ATOM 722 C CA . ALA A 1 96 ? 1.706 2.370 14.036 1.00 97.44 96 ALA A CA 1
ATOM 723 C C . ALA A 1 96 ? 0.256 1.898 13.847 1.00 97.44 96 ALA A C 1
ATOM 725 O O . ALA A 1 96 ? -0.505 1.827 14.813 1.00 97.44 96 ALA A O 1
ATOM 726 N N . THR A 1 97 ? -0.119 1.533 12.618 1.00 95.69 97 THR A N 1
ATOM 727 C CA . THR A 1 97 ? -1.465 1.028 12.305 1.00 95.69 97 THR A CA 1
ATOM 728 C C . THR A 1 97 ? -1.721 -0.334 12.938 1.00 95.69 97 THR A C 1
ATOM 730 O O . THR A 1 97 ? -2.802 -0.543 13.483 1.00 95.69 97 THR A O 1
ATOM 733 N N . PHE A 1 98 ? -0.731 -1.232 12.947 1.00 97.19 98 PHE A N 1
ATOM 734 C CA . PHE A 1 98 ? -0.844 -2.531 13.603 1.00 97.19 98 PHE A CA 1
ATOM 735 C C . PHE A 1 98 ? -1.056 -2.387 15.109 1.00 97.19 98 PHE A C 1
ATOM 737 O O . PHE A 1 98 ? -1.987 -2.978 15.644 1.00 97.19 98 PHE A O 1
ATOM 744 N N . VAL A 1 99 ? -0.242 -1.575 15.791 1.00 97.81 99 VAL A N 1
ATOM 745 C CA . VAL A 1 99 ? -0.372 -1.363 17.240 1.00 97.81 99 VAL A CA 1
ATOM 746 C C . VAL A 1 99 ? -1.726 -0.741 17.572 1.00 97.81 99 VAL A C 1
ATOM 748 O O . VAL A 1 99 ? -2.437 -1.262 18.428 1.00 97.81 99 VAL A O 1
ATOM 751 N N . MET A 1 100 ? -2.128 0.327 16.876 1.00 95.00 100 MET A N 1
ATOM 7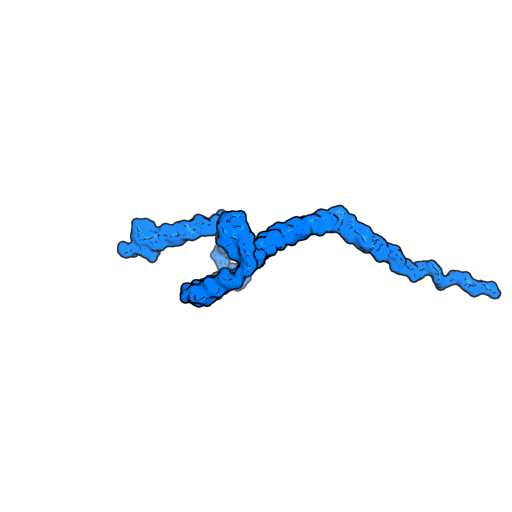52 C CA . MET A 1 100 ? -3.428 0.964 17.114 1.00 95.00 100 MET A CA 1
ATOM 753 C C . MET A 1 100 ? -4.597 0.017 16.827 1.00 95.00 100 MET A C 1
ATOM 755 O O . MET A 1 100 ? -5.499 -0.115 17.654 1.00 95.00 100 MET A O 1
ATOM 759 N N . GLY A 1 101 ? -4.569 -0.683 15.692 1.00 93.50 101 GLY A N 1
ATOM 760 C CA . GLY A 1 101 ? -5.603 -1.644 15.315 1.00 93.50 101 GLY A CA 1
ATOM 761 C C . GLY A 1 101 ? -5.697 -2.812 16.294 1.00 93.50 101 GLY A C 1
ATOM 762 O O . GLY A 1 101 ? -6.796 -3.174 16.705 1.00 93.50 101 GLY A O 1
ATOM 763 N N . ALA A 1 102 ? -4.559 -3.359 16.728 1.00 94.94 102 ALA A N 1
ATOM 764 C CA . ALA A 1 102 ? -4.505 -4.445 17.702 1.00 94.94 102 ALA A CA 1
ATOM 765 C C . ALA A 1 102 ? -5.042 -4.017 19.073 1.00 94.94 102 ALA A C 1
ATOM 767 O O . ALA A 1 102 ? -5.777 -4.780 19.696 1.00 94.94 102 ALA A O 1
ATOM 768 N N . LEU A 1 103 ? -4.725 -2.801 19.530 1.00 93.69 103 LEU A N 1
ATOM 769 C CA . LEU A 1 103 ? -5.258 -2.260 20.782 1.00 93.69 103 LEU A CA 1
ATOM 770 C C . LEU A 1 103 ? -6.778 -2.102 20.721 1.00 93.69 103 LEU A C 1
ATOM 772 O O . LEU A 1 103 ? -7.472 -2.567 21.622 1.00 93.69 103 LEU A O 1
ATOM 776 N N . VAL A 1 104 ? -7.304 -1.498 19.650 1.00 91.12 104 VAL A N 1
ATOM 777 C CA . VAL A 1 104 ? -8.756 -1.336 19.468 1.00 91.12 104 VAL A CA 1
ATOM 778 C C . VAL A 1 104 ? -9.448 -2.696 19.387 1.00 91.12 104 VAL A C 1
ATOM 780 O O . VAL A 1 104 ? -10.441 -2.912 20.076 1.00 91.12 104 VAL A O 1
ATOM 783 N N . ALA A 1 105 ? -8.904 -3.635 18.608 1.00 91.56 105 ALA A N 1
ATOM 784 C CA . ALA A 1 105 ? -9.448 -4.986 18.494 1.00 91.56 105 ALA A CA 1
ATOM 785 C C . ALA A 1 105 ? -9.442 -5.725 19.840 1.00 91.56 105 ALA A C 1
ATOM 787 O O . ALA A 1 105 ? -10.425 -6.371 20.194 1.00 91.56 105 ALA A O 1
ATOM 788 N N . TRP A 1 106 ? -8.364 -5.600 20.617 1.00 93.56 106 TRP A N 1
ATOM 789 C CA . TRP A 1 106 ? -8.280 -6.202 21.943 1.00 93.56 106 TRP A CA 1
ATOM 790 C C . TRP A 1 106 ? -9.318 -5.615 22.900 1.00 93.56 106 TRP A C 1
ATOM 792 O O . TRP A 1 106 ? -10.007 -6.377 23.570 1.00 93.56 106 TRP A O 1
ATOM 802 N N . VAL A 1 107 ? -9.484 -4.288 22.933 1.00 92.06 107 VAL A N 1
ATOM 803 C CA . VAL A 1 107 ? -10.500 -3.634 23.774 1.00 92.06 107 VAL A CA 1
ATOM 804 C C . VAL A 1 107 ? -11.902 -4.105 23.389 1.00 92.06 107 VAL A C 1
ATOM 806 O O . VAL A 1 107 ? -12.661 -4.516 24.258 1.00 92.06 107 VAL A O 1
ATOM 809 N N . VAL A 1 108 ? -12.244 -4.094 22.103 1.00 91.25 108 VAL A N 1
ATOM 810 C CA . VAL A 1 108 ? -13.595 -4.447 21.642 1.00 91.25 108 VAL A CA 1
ATOM 811 C C . VAL A 1 108 ? -13.937 -5.918 21.899 1.00 91.25 108 VAL A C 1
ATOM 813 O O . VAL A 1 108 ? -15.073 -6.213 22.253 1.00 91.25 108 VAL A O 1
ATOM 816 N N . GLU A 1 109 ? -12.974 -6.828 21.746 1.00 91.06 109 GLU A N 1
ATOM 817 C CA . GLU A 1 109 ? -13.235 -8.273 21.821 1.00 91.06 109 GLU A CA 1
ATOM 818 C C . GLU A 1 109 ? -13.022 -8.863 23.223 1.00 91.06 109 GLU A C 1
ATOM 820 O O . GLU A 1 109 ? -13.619 -9.877 23.581 1.00 91.06 109 GLU A O 1
ATOM 825 N N . ARG A 1 110 ? -12.120 -8.279 24.024 1.00 91.00 110 ARG A N 1
ATOM 826 C CA . ARG A 1 110 ? -11.746 -8.810 25.348 1.00 91.00 110 ARG A CA 1
ATOM 827 C C . ARG A 1 110 ? -12.300 -8.008 26.517 1.00 91.00 110 ARG A C 1
ATOM 829 O O . ARG A 1 110 ? -12.113 -8.442 27.652 1.00 91.00 110 ARG A O 1
ATOM 836 N N . THR A 1 111 ? -12.950 -6.871 26.279 1.00 88.56 111 THR A N 1
ATOM 837 C CA . THR A 1 111 ? -13.549 -6.056 27.344 1.00 88.56 111 THR A CA 1
ATOM 838 C C . THR A 1 111 ? -15.013 -5.755 27.039 1.00 88.56 111 THR A C 1
ATOM 840 O O . THR A 1 111 ? -15.399 -5.687 25.876 1.00 88.56 111 THR A O 1
ATOM 843 N N . ASP A 1 112 ? -15.823 -5.517 28.076 1.00 84.56 112 ASP A N 1
ATOM 844 C CA . ASP A 1 112 ? -17.221 -5.074 27.943 1.00 84.56 112 ASP A CA 1
ATOM 845 C C . ASP A 1 112 ? -17.302 -3.580 27.560 1.00 84.56 112 ASP A C 1
ATOM 847 O O . ASP A 1 112 ? -17.998 -2.780 28.190 1.00 84.56 112 ASP A O 1
ATOM 851 N N . ALA A 1 113 ? -16.523 -3.166 26.557 1.00 84.69 113 ALA A N 1
ATOM 852 C CA . ALA A 1 113 ? -16.404 -1.774 26.154 1.00 84.69 113 ALA A CA 1
ATOM 853 C C . ALA A 1 113 ? -17.739 -1.249 25.589 1.00 84.69 113 ALA A C 1
ATOM 855 O O . ALA A 1 113 ? -18.237 -1.767 24.578 1.00 84.69 113 ALA A O 1
ATOM 856 N N . PRO A 1 114 ? -18.320 -0.180 26.168 1.00 83.25 114 PRO A N 1
ATOM 857 C CA . PRO A 1 114 ? -19.507 0.437 25.598 1.00 83.25 114 PRO A CA 1
ATOM 858 C C . PRO A 1 114 ? -19.156 1.060 24.239 1.00 83.25 114 PRO A C 1
ATOM 860 O O . PRO A 1 114 ? -18.206 1.830 24.122 1.00 83.25 114 PRO A O 1
ATOM 863 N N . GLY A 1 115 ? -19.927 0.731 23.199 1.00 84.62 115 GLY A N 1
ATOM 864 C CA . GLY A 1 115 ? -19.719 1.272 21.849 1.00 84.62 115 GLY A CA 1
ATOM 865 C C . GLY A 1 115 ? -18.902 0.393 20.895 1.00 84.62 115 GLY A C 1
ATOM 866 O O . GLY A 1 115 ? -18.530 0.868 19.826 1.00 84.62 115 GLY A O 1
ATOM 867 N N . ALA A 1 116 ? -18.686 -0.890 21.204 1.00 84.12 116 ALA A N 1
ATOM 868 C CA . ALA A 1 116 ? -18.083 -1.874 20.289 1.00 84.12 116 ALA A CA 1
ATOM 869 C C . ALA A 1 116 ? -18.661 -1.831 18.854 1.00 84.12 116 ALA A C 1
ATOM 871 O O . ALA A 1 116 ? -17.923 -1.845 17.868 1.00 84.12 116 ALA A O 1
ATOM 872 N N . SER A 1 117 ? -19.986 -1.683 18.725 1.00 84.56 117 SER A N 1
ATOM 873 C CA . SER A 1 117 ? -20.657 -1.560 17.423 1.00 84.56 117 SER A CA 1
ATOM 874 C C . SER A 1 117 ? -20.257 -0.302 16.642 1.00 84.56 117 SER A C 1
ATOM 876 O O . SER A 1 117 ? -20.275 -0.334 15.413 1.00 84.56 117 SER A O 1
ATOM 878 N N . LEU A 1 118 ? -19.910 0.802 17.313 1.00 88.81 118 LEU A N 1
ATOM 879 C CA . LEU A 1 118 ? -19.487 2.033 16.644 1.00 88.81 118 LEU A CA 1
ATOM 880 C C . LEU A 1 118 ? -18.129 1.834 15.970 1.00 88.81 118 LEU A C 1
ATOM 882 O O . LEU A 1 118 ? -17.975 2.199 14.808 1.00 88.81 118 LEU A O 1
ATOM 886 N N . PHE A 1 119 ? -17.177 1.194 16.656 1.00 87.00 119 PHE A N 1
ATOM 887 C CA . PHE A 1 119 ? -15.868 0.878 16.080 1.00 87.00 119 PHE A CA 1
ATOM 888 C C . PHE A 1 119 ? -15.991 0.004 14.831 1.00 87.00 119 PHE A C 1
ATOM 890 O O . PHE A 1 119 ? -15.332 0.284 13.833 1.00 87.00 119 PHE A O 1
ATOM 897 N N . HIS A 1 120 ? -16.898 -0.977 14.841 1.00 84.19 120 HIS A N 1
ATOM 898 C CA . HIS A 1 120 ? -17.174 -1.799 13.663 1.00 84.19 120 HIS A CA 1
ATOM 899 C C . HIS A 1 120 ? -17.664 -0.961 12.468 1.00 84.19 120 HIS A C 1
ATOM 901 O O . HIS A 1 120 ? -17.153 -1.091 11.356 1.00 84.19 120 HIS A O 1
ATOM 907 N N . VAL A 1 121 ? -18.608 -0.042 12.698 1.00 89.56 121 VAL A N 1
ATOM 908 C CA . VAL A 1 121 ? -19.126 0.856 11.651 1.00 89.56 121 VAL A CA 1
ATOM 909 C C . VAL A 1 121 ? -18.050 1.830 11.160 1.00 89.56 121 VAL A C 1
ATOM 911 O O . VAL A 1 121 ? -17.933 2.053 9.957 1.00 89.56 121 VAL A O 1
ATOM 914 N N . MET A 1 122 ? -17.228 2.383 12.055 1.00 89.19 122 MET A N 1
ATOM 915 C CA . MET A 1 122 ? -16.130 3.286 11.686 1.00 89.19 122 MET A CA 1
ATOM 916 C C . MET A 1 122 ? -15.072 2.587 10.825 1.00 89.19 122 MET A C 1
ATOM 918 O O . MET A 1 122 ? -14.563 3.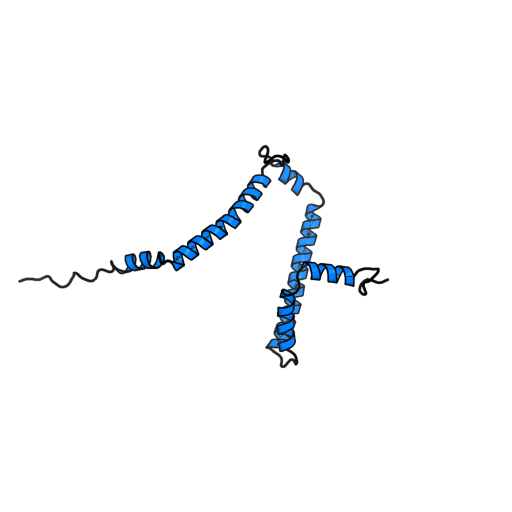190 9.880 1.00 89.19 122 MET A O 1
ATOM 922 N N . SER A 1 123 ? -14.774 1.310 11.091 1.00 85.62 123 SER A N 1
ATOM 923 C CA . SER A 1 123 ? -13.886 0.515 10.233 1.00 85.62 123 SER A CA 1
ATOM 924 C C . SER A 1 123 ? -14.441 0.373 8.816 1.00 85.62 123 SER A C 1
ATOM 926 O O . SER A 1 123 ? -13.691 0.509 7.851 1.00 85.62 123 SER A O 1
ATOM 928 N N . LEU A 1 124 ? -15.753 0.163 8.677 1.00 88.62 124 LEU A N 1
ATOM 929 C CA . LEU A 1 124 ? -16.413 0.092 7.371 1.00 88.62 124 LEU A CA 1
ATOM 930 C C . LEU A 1 124 ? -16.435 1.452 6.661 1.00 88.62 124 LEU A C 1
ATOM 932 O O . LEU A 1 124 ? -16.221 1.519 5.451 1.00 88.62 124 LEU A O 1
ATOM 936 N N . LEU A 1 125 ? -16.635 2.539 7.410 1.00 89.38 125 LEU A N 1
ATOM 937 C CA . LEU A 1 125 ? -16.652 3.901 6.876 1.00 89.38 125 LEU A CA 1
ATOM 938 C C . LEU A 1 125 ? -15.320 4.284 6.214 1.00 89.38 125 LEU A C 1
ATOM 940 O O . LEU A 1 125 ? -15.323 5.010 5.222 1.00 89.38 125 LEU A O 1
ATOM 944 N N . SER A 1 126 ? -14.195 3.756 6.708 1.00 83.44 126 SER A N 1
ATOM 945 C CA . SER A 1 126 ? -12.872 3.971 6.104 1.00 83.44 126 SER A CA 1
ATOM 946 C C . SER A 1 126 ? -12.819 3.534 4.632 1.00 83.44 126 SER A C 1
ATOM 948 O O . SER A 1 126 ? -12.195 4.201 3.812 1.00 83.44 126 SER A O 1
ATOM 950 N N . PHE A 1 127 ? -13.542 2.470 4.263 1.00 86.75 127 PHE A N 1
ATOM 951 C CA . PHE A 1 127 ? -13.621 2.005 2.873 1.00 86.75 127 PHE A CA 1
ATOM 952 C C . PHE A 1 127 ? -14.515 2.877 1.985 1.00 86.75 127 PHE A C 1
ATOM 954 O O . PHE A 1 127 ? -14.391 2.830 0.763 1.00 86.75 127 PHE A O 1
ATOM 961 N N . ALA A 1 128 ? -15.421 3.662 2.575 1.00 90.62 128 ALA A N 1
ATOM 962 C CA . ALA A 1 128 ? -16.330 4.525 1.826 1.00 90.62 128 ALA A CA 1
ATOM 963 C C . ALA A 1 128 ? -15.656 5.823 1.356 1.00 90.62 128 ALA A C 1
ATOM 965 O O . ALA A 1 128 ? -16.088 6.412 0.365 1.00 90.62 128 ALA A O 1
ATOM 966 N N . VAL A 1 129 ? -14.613 6.280 2.057 1.00 90.31 129 VAL A N 1
ATOM 967 C CA . VAL A 1 129 ? -13.913 7.527 1.731 1.00 90.31 129 VAL A CA 1
ATOM 968 C C . VAL A 1 129 ? -12.842 7.259 0.666 1.00 90.31 129 VAL A C 1
ATOM 970 O O . VAL A 1 129 ? -11.903 6.505 0.919 1.00 90.31 129 VAL A O 1
ATOM 973 N N . PRO A 1 130 ? -12.913 7.897 -0.517 1.00 91.69 130 PRO A N 1
ATOM 974 C CA . PRO A 1 130 ? -11.868 7.766 -1.525 1.00 91.69 130 PRO A CA 1
ATOM 975 C C . PRO A 1 130 ? -10.528 8.309 -1.014 1.00 91.69 130 PRO A C 1
ATOM 977 O O . PRO A 1 130 ? -10.479 9.369 -0.387 1.00 91.69 130 PRO A O 1
ATOM 980 N N . GLY A 1 131 ? -9.422 7.640 -1.355 1.00 89.62 131 GLY A N 1
ATOM 981 C CA . GLY A 1 131 ? -8.082 8.031 -0.893 1.00 89.62 131 GLY A CA 1
ATOM 982 C C . GLY A 1 131 ? -7.696 9.477 -1.235 1.00 89.62 131 GLY A C 1
ATOM 983 O O . GLY A 1 131 ? -7.041 10.146 -0.440 1.00 89.62 131 GLY A O 1
ATOM 984 N N . LEU A 1 132 ? -8.174 10.001 -2.369 1.00 94.12 132 LEU A N 1
ATOM 985 C CA . LEU A 1 132 ? -7.972 11.402 -2.747 1.00 94.12 132 LEU A CA 1
ATOM 986 C C . LEU A 1 132 ? -8.603 12.370 -1.735 1.00 94.12 132 LEU A C 1
ATOM 988 O O . LEU A 1 132 ? -7.958 13.334 -1.332 1.00 94.12 132 LEU A O 1
ATOM 992 N N . LEU A 1 133 ? -9.837 12.101 -1.294 1.00 94.88 133 LEU A N 1
ATOM 993 C CA . LEU A 1 133 ? -10.518 12.944 -0.308 1.00 94.88 133 LEU A CA 1
ATOM 994 C C . LEU A 1 133 ? -9.777 12.920 1.029 1.00 94.88 133 LEU A C 1
ATOM 996 O O . LEU A 1 133 ? -9.637 13.965 1.657 1.00 94.88 133 LEU A O 1
ATOM 1000 N N . MET A 1 134 ? -9.253 11.758 1.433 1.00 92.31 134 MET A N 1
ATOM 1001 C CA . MET A 1 134 ? -8.433 11.638 2.641 1.00 92.31 134 MET A CA 1
ATOM 1002 C C . MET A 1 134 ? -7.167 12.503 2.551 1.00 92.31 134 MET A C 1
ATOM 1004 O O . MET A 1 134 ? -6.857 13.242 3.483 1.00 92.31 134 MET A O 1
ATOM 1008 N N . ALA A 1 135 ? -6.458 12.466 1.418 1.00 93.44 135 ALA A N 1
ATOM 1009 C CA . ALA A 1 135 ? -5.273 13.298 1.209 1.00 93.44 135 ALA A CA 1
ATOM 1010 C C . ALA A 1 135 ? -5.610 14.798 1.261 1.00 93.44 135 ALA A C 1
ATOM 1012 O O . ALA A 1 135 ? -4.933 15.561 1.950 1.00 93.44 135 ALA A O 1
ATOM 1013 N N . MET A 1 136 ? -6.688 15.220 0.592 1.00 94.00 136 MET A N 1
ATOM 1014 C CA . MET A 1 136 ? -7.139 16.615 0.621 1.00 94.00 136 MET A CA 1
ATOM 1015 C C . MET A 1 136 ? -7.555 17.057 2.026 1.00 94.00 136 MET A C 1
ATOM 1017 O O . MET A 1 136 ? -7.213 18.164 2.437 1.00 94.00 136 MET A O 1
ATOM 1021 N N . ALA A 1 137 ? -8.234 16.193 2.785 1.00 92.75 137 ALA A N 1
ATOM 1022 C CA . ALA A 1 137 ? -8.615 16.479 4.163 1.00 92.75 137 ALA A CA 1
ATOM 1023 C C . ALA A 1 137 ? -7.384 16.777 5.030 1.00 92.75 137 ALA A C 1
ATOM 1025 O O . ALA A 1 137 ? -7.358 17.799 5.713 1.00 92.75 137 ALA A O 1
ATOM 1026 N N . TRP A 1 138 ? -6.333 15.956 4.945 1.00 92.88 138 TRP A N 1
ATOM 1027 C CA . TRP A 1 138 ? -5.087 16.202 5.678 1.00 92.88 138 TRP A CA 1
ATOM 1028 C C . TRP A 1 138 ? -4.375 17.484 5.237 1.00 92.88 138 TRP A C 1
ATOM 1030 O O . TRP A 1 138 ? -3.903 18.236 6.090 1.00 92.88 138 TRP A O 1
ATOM 1040 N N . ILE A 1 139 ? -4.347 17.777 3.932 1.00 93.38 139 ILE A N 1
ATOM 1041 C CA . ILE A 1 139 ? -3.787 19.034 3.410 1.00 93.38 139 ILE A CA 1
ATOM 1042 C C . ILE A 1 139 ? -4.538 20.239 3.983 1.00 93.38 139 ILE A C 1
ATOM 1044 O O . ILE A 1 139 ? -3.908 21.211 4.390 1.00 93.38 139 ILE A O 1
ATOM 1048 N N . PHE A 1 140 ? -5.870 20.191 4.043 1.00 92.62 140 PHE A N 1
ATOM 1049 C CA . PHE A 1 140 ? -6.662 21.286 4.599 1.00 92.62 140 PHE A CA 1
ATOM 1050 C C . PHE A 1 140 ? -6.491 21.422 6.108 1.00 92.62 140 PHE A C 1
ATOM 1052 O O . PHE A 1 140 ? -6.336 22.542 6.579 1.00 92.62 140 PHE A O 1
ATOM 1059 N N . VAL A 1 141 ? -6.450 20.316 6.857 1.00 94.56 141 VAL A N 1
ATOM 1060 C CA . VAL A 1 141 ? -6.230 20.332 8.315 1.00 94.56 141 VAL A CA 1
ATOM 1061 C C . VAL A 1 141 ? -4.887 20.968 8.676 1.00 94.56 141 VAL A C 1
ATOM 1063 O O . VAL A 1 141 ? -4.824 21.747 9.626 1.00 94.56 141 VAL A O 1
ATOM 1066 N N . PHE A 1 142 ? -3.834 20.688 7.908 1.00 94.19 142 PHE A N 1
ATOM 1067 C CA . PHE A 1 142 ? -2.488 21.230 8.129 1.00 94.19 142 PHE A CA 1
ATOM 1068 C C . PHE A 1 142 ? -2.144 22.429 7.229 1.00 94.19 142 PHE A C 1
ATOM 1070 O O . PHE A 1 142 ? -0.980 22.825 7.131 1.00 94.19 142 PHE A O 1
ATOM 1077 N N . SER A 1 143 ? -3.140 23.033 6.579 1.00 92.19 143 SER A N 1
ATOM 1078 C CA . SER A 1 143 ? -2.937 24.250 5.796 1.00 92.19 143 SER A CA 1
ATOM 1079 C C . SER A 1 143 ? -2.693 25.441 6.728 1.00 92.19 143 SER A C 1
ATOM 1081 O O . SER A 1 143 ? -3.498 25.654 7.630 1.00 92.19 143 SER A O 1
ATOM 1083 N N . PRO A 1 144 ? -1.666 26.277 6.501 1.00 87.50 144 PRO A N 1
ATOM 1084 C CA . PRO A 1 144 ? -1.413 27.449 7.344 1.00 87.50 144 PRO A CA 1
ATOM 1085 C C . PRO A 1 144 ? -2.552 28.481 7.346 1.00 87.50 144 PRO A C 1
ATOM 1087 O O . PRO A 1 144 ? -2.724 29.209 8.313 1.00 87.50 144 PRO A O 1
ATOM 1090 N N . ASN A 1 145 ? -3.320 28.562 6.251 1.00 87.19 145 ASN A N 1
ATOM 1091 C CA . ASN A 1 145 ? -4.308 29.629 6.041 1.00 87.19 145 ASN A CA 1
ATOM 1092 C C . ASN A 1 145 ? -5.728 29.268 6.501 1.00 87.19 145 ASN A C 1
ATOM 1094 O O . ASN A 1 145 ? -6.517 30.153 6.816 1.00 87.19 145 ASN A O 1
ATOM 1098 N N . ILE A 1 146 ? -6.087 27.984 6.453 1.00 88.25 146 ILE A N 1
ATOM 1099 C CA . ILE A 1 146 ? -7.453 27.493 6.730 1.00 88.25 146 ILE A CA 1
ATOM 1100 C C . ILE A 1 146 ? -7.471 26.297 7.687 1.00 88.25 146 ILE A C 1
ATOM 1102 O O . ILE A 1 146 ? -8.536 25.870 8.128 1.00 88.25 146 ILE A O 1
ATOM 1106 N N . GLY A 1 147 ? -6.301 25.723 7.959 1.00 86.75 147 GLY A N 1
ATOM 1107 C CA . GLY A 1 147 ? -6.129 24.531 8.764 1.00 86.75 147 GLY A CA 1
ATOM 1108 C C . GLY A 1 147 ? -5.836 24.874 10.209 1.00 86.75 147 GLY A C 1
ATOM 1109 O O . GLY A 1 147 ? -5.208 25.873 10.523 1.00 86.75 147 GLY A O 1
ATOM 1110 N N . TRP A 1 148 ? -6.296 24.014 11.101 1.00 88.44 148 TRP A N 1
ATOM 1111 C CA . TRP A 1 148 ? -6.186 24.176 12.547 1.00 88.44 148 TRP A CA 1
ATOM 1112 C C . TRP A 1 148 ? -4.960 23.455 13.120 1.00 88.44 148 TRP A C 1
ATOM 1114 O O . TRP A 1 148 ? -4.546 23.754 14.233 1.00 88.44 148 TRP A O 1
ATOM 1124 N N . GLY A 1 149 ? -4.350 22.530 12.371 1.00 85.12 149 GLY A N 1
ATOM 1125 C CA . GLY A 1 149 ? -3.179 21.764 12.811 1.00 85.12 149 GLY A CA 1
ATOM 1126 C C . GLY A 1 149 ? -1.828 22.449 12.574 1.00 85.12 149 GLY A C 1
ATOM 1127 O O . GLY A 1 149 ? -0.821 21.980 13.092 1.00 85.12 149 GLY A O 1
ATOM 1128 N N . ASN A 1 150 ? -1.794 23.521 11.778 1.00 86.31 150 ASN A N 1
ATOM 1129 C CA . ASN A 1 150 ? -0.583 24.277 11.425 1.00 86.31 150 ASN A CA 1
ATOM 1130 C C . ASN A 1 150 ? -0.871 25.788 11.284 1.00 86.31 150 ASN A C 1
ATOM 1132 O O . ASN A 1 150 ? -0.153 26.498 10.581 1.00 86.31 150 ASN A O 1
ATOM 1136 N N . ALA A 1 151 ? -1.961 26.270 11.892 1.00 74.50 151 ALA A N 1
ATOM 1137 C CA . ALA A 1 151 ? -2.200 27.702 12.018 1.00 74.50 151 ALA A CA 1
ATOM 1138 C C . ALA A 1 151 ? -1.154 28.270 12.984 1.00 74.50 151 ALA A C 1
ATOM 1140 O O . ALA A 1 151 ? -1.111 27.868 14.149 1.00 74.50 151 ALA A O 1
ATOM 1141 N N . ALA A 1 152 ? -0.291 29.145 12.472 1.00 60.56 152 ALA A N 1
ATOM 1142 C CA . ALA A 1 152 ? 0.561 29.999 13.292 1.00 60.56 152 ALA A CA 1
ATOM 1143 C C . ALA A 1 152 ? -0.257 31.152 13.888 1.00 60.56 152 ALA A C 1
ATOM 1145 O O . ALA A 1 152 ? -1.172 31.643 13.185 1.00 60.56 152 ALA A O 1
#